Protein AF-A0A7V8VP61-F1 (afdb_monomer_lite)

Foldseek 3Di:
DWDKDKDFDDDAFDADDVRQKTWGQPDPPFQFKIKIWGACVVPVVAWFAWKWWAFDPPGTDIDGADPVPRGTDIDMDGGPCNPPPNHGHHTRMMITTD

pLDDT: mean 78.07, std 11.55, range [49.34, 91.5]

Sequence (98 aa):
MIDALRVNGQAGGTTFDNGVVQVVFNNTAGGQTATISYDLTGSPSITGVAIFVFGGNLGGNLYTVTADQMVIGFGTVNAPLAGNSGSFADISHIDFFV

Secondary structure (DSSP, 8-state):
---EEEEESSSTTEEETTTTEEEEEE-TTT--EEEEEEE-TT-TT----EEEEEETTS-EEEEEPPGGGTTEEEEEEEPPB-GGGSSBPPEEEEEEE-

Radius of gyration: 13.16 Å; chains: 1; bounding box: 36×22×32 Å

Structure (mmCIF, N/CA/C/O backbone):
data_AF-A0A7V8VP61-F1
#
_entry.id   AF-A0A7V8VP61-F1
#
loop_
_atom_site.group_PDB
_atom_site.id
_atom_site.type_symbol
_atom_site.label_atom_id
_atom_site.label_alt_id
_atom_site.label_comp_id
_atom_site.label_asym_id
_atom_site.label_entity_id
_atom_site.lab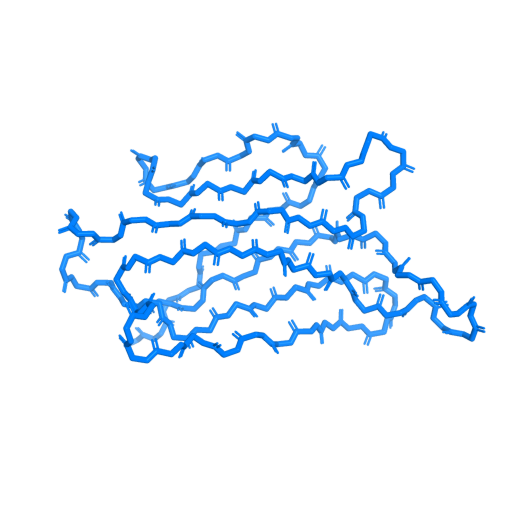el_seq_id
_atom_site.pdbx_PDB_ins_code
_atom_site.Cartn_x
_atom_site.Cartn_y
_atom_site.Cartn_z
_atom_site.occupancy
_atom_site.B_iso_or_equiv
_atom_site.auth_seq_id
_atom_site.auth_comp_id
_atom_site.auth_asym_id
_atom_site.auth_atom_id
_atom_site.pdbx_PDB_model_num
ATOM 1 N N . MET A 1 1 ? -21.112 -6.372 0.304 1.00 49.34 1 MET A N 1
ATOM 2 C CA . MET A 1 1 ? -20.590 -5.840 -0.970 1.00 49.34 1 MET A CA 1
ATOM 3 C C . MET A 1 1 ? -19.209 -5.331 -0.620 1.00 49.34 1 MET A C 1
ATOM 5 O O . MET A 1 1 ? -19.144 -4.561 0.322 1.00 49.34 1 MET A O 1
ATOM 9 N N . ILE A 1 2 ? -18.145 -5.869 -1.219 1.00 53.22 2 ILE A N 1
ATOM 10 C CA . ILE A 1 2 ? -16.800 -5.307 -1.025 1.00 53.22 2 ILE A CA 1
ATOM 11 C C . ILE A 1 2 ? -16.761 -4.079 -1.924 1.00 53.22 2 ILE A C 1
ATOM 13 O O . ILE A 1 2 ? -16.962 -4.227 -3.132 1.00 53.22 2 ILE A O 1
ATOM 17 N N . ASP A 1 3 ? -16.611 -2.902 -1.330 1.00 69.50 3 ASP A N 1
ATOM 18 C CA . ASP A 1 3 ? -16.406 -1.669 -2.082 1.00 69.50 3 ASP A CA 1
ATOM 19 C C . ASP A 1 3 ? -14.895 -1.422 -2.200 1.00 69.50 3 ASP A C 1
ATOM 21 O O . ASP A 1 3 ? -14.107 -1.878 -1.366 1.00 69.50 3 ASP A O 1
ATOM 25 N N . ALA A 1 4 ? -14.471 -0.768 -3.275 1.00 72.88 4 ALA A N 1
ATOM 26 C CA . ALA A 1 4 ? -13.065 -0.469 -3.510 1.00 72.88 4 ALA A CA 1
ATOM 27 C C . ALA A 1 4 ? -12.881 1.040 -3.655 1.00 72.88 4 ALA A C 1
ATOM 29 O O . ALA A 1 4 ? -13.382 1.658 -4.596 1.00 72.88 4 ALA A O 1
ATOM 30 N N . LEU A 1 5 ? -12.118 1.630 -2.738 1.00 79.56 5 LEU A N 1
ATOM 31 C CA . LEU A 1 5 ? -11.737 3.035 -2.799 1.00 79.56 5 LEU A CA 1
ATOM 32 C C . LEU A 1 5 ? -10.455 3.166 -3.621 1.00 79.56 5 LEU A C 1
ATOM 34 O O . LEU A 1 5 ? -9.394 2.693 -3.215 1.00 79.56 5 LEU A O 1
ATOM 38 N N . ARG A 1 6 ? -10.545 3.820 -4.781 1.00 82.88 6 ARG A N 1
ATOM 39 C CA . ARG A 1 6 ? -9.410 4.015 -5.690 1.00 82.88 6 ARG A CA 1
ATOM 40 C C . ARG A 1 6 ? -8.733 5.365 -5.493 1.00 82.88 6 ARG A C 1
ATOM 42 O O . ARG A 1 6 ? -9.374 6.410 -5.556 1.00 82.88 6 ARG A O 1
ATOM 49 N N . VAL A 1 7 ? -7.409 5.335 -5.410 1.00 78.00 7 VAL A N 1
ATOM 50 C CA . VAL A 1 7 ? -6.517 6.494 -5.463 1.00 78.00 7 VAL A CA 1
ATOM 51 C C . VAL A 1 7 ? -5.710 6.444 -6.753 1.00 78.00 7 VAL A C 1
ATOM 53 O O . VAL A 1 7 ? -4.823 5.607 -6.904 1.00 78.00 7 VAL A O 1
ATOM 56 N N . ASN A 1 8 ? -6.002 7.339 -7.695 1.00 76.81 8 ASN A N 1
ATOM 57 C CA . ASN A 1 8 ? -5.232 7.435 -8.936 1.00 76.81 8 ASN A CA 1
ATOM 58 C C . ASN A 1 8 ? -3.843 8.039 -8.676 1.00 76.81 8 ASN A C 1
ATOM 60 O O . ASN A 1 8 ? -3.688 8.947 -7.860 1.00 76.81 8 ASN A O 1
ATOM 64 N N . GLY A 1 9 ? -2.835 7.526 -9.376 1.00 64.94 9 GLY A N 1
ATOM 65 C CA . GLY A 1 9 ? -1.453 7.977 -9.275 1.00 64.94 9 GLY A CA 1
ATOM 66 C C . GLY A 1 9 ? -1.216 9.389 -9.824 1.00 64.94 9 GLY A C 1
ATOM 67 O O . GLY A 1 9 ? -1.960 9.890 -10.665 1.00 64.94 9 GLY A O 1
ATOM 68 N N . GLN A 1 10 ? -0.109 9.981 -9.364 1.00 57.22 10 GLN A N 1
ATOM 69 C CA . GLN A 1 10 ? 0.535 11.222 -9.833 1.00 57.22 10 GLN A CA 1
ATOM 70 C C . GLN A 1 10 ? -0.034 12.594 -9.409 1.00 57.22 10 GLN A C 1
ATOM 72 O O . GLN A 1 10 ? 0.327 13.610 -9.999 1.00 57.22 10 GLN A O 1
ATOM 77 N N . ALA A 1 11 ? -0.782 12.690 -8.308 1.00 53.22 11 ALA A N 1
ATOM 78 C CA . ALA A 1 11 ? -0.872 13.949 -7.557 1.00 53.22 11 ALA A CA 1
ATOM 79 C C . ALA A 1 11 ? -0.561 13.684 -6.079 1.00 53.22 11 ALA A C 1
ATOM 81 O O . ALA A 1 11 ? -1.319 13.008 -5.388 1.00 53.22 11 ALA A O 1
ATOM 82 N N . GLY A 1 12 ? 0.589 14.165 -5.598 1.00 50.44 12 GLY A N 1
ATOM 83 C CA . GLY A 1 12 ? 0.988 13.991 -4.200 1.00 50.44 12 GLY A CA 1
ATOM 84 C C . GLY A 1 12 ? -0.062 14.552 -3.235 1.00 50.44 12 GLY A C 1
ATOM 85 O O . GLY A 1 12 ? -0.586 15.640 -3.461 1.00 50.44 12 GLY A O 1
ATOM 86 N N . GLY A 1 13 ? -0.354 13.814 -2.159 1.00 53.16 13 GLY A N 1
ATOM 87 C CA . G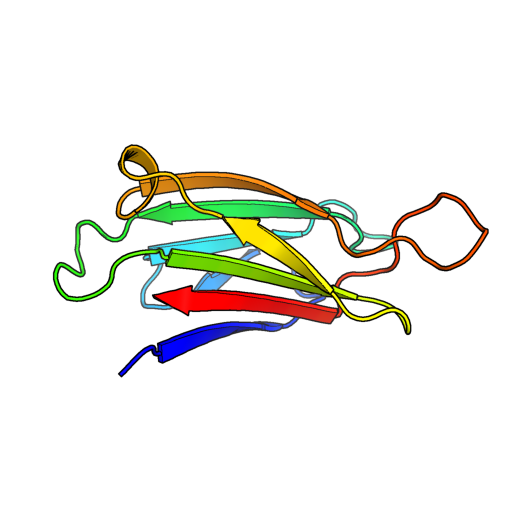LY A 1 13 ? -1.245 14.267 -1.088 1.00 53.16 13 GLY A CA 1
ATOM 88 C C . GLY A 1 13 ? -2.734 14.070 -1.363 1.00 53.16 13 GLY A C 1
ATOM 89 O O . GLY A 1 13 ? -3.540 14.873 -0.898 1.00 53.16 13 GLY A O 1
ATOM 90 N N . THR A 1 14 ? -3.122 13.033 -2.110 1.00 60.06 14 THR A N 1
ATOM 91 C CA . THR A 1 14 ? -4.544 12.762 -2.326 1.00 60.06 14 THR A CA 1
ATOM 92 C C . THR A 1 14 ? -5.177 12.198 -1.053 1.00 60.06 14 THR A C 1
ATOM 94 O O . THR A 1 14 ? -4.757 11.158 -0.539 1.00 60.06 14 THR A O 1
ATOM 97 N N . THR A 1 15 ? -6.179 12.906 -0.540 1.00 57.03 15 THR A N 1
ATOM 98 C CA . THR A 1 15 ? -7.047 12.464 0.552 1.00 57.03 15 THR A CA 1
ATOM 99 C C . THR A 1 15 ? -8.420 12.126 -0.015 1.00 57.03 15 THR A C 1
ATOM 101 O O . THR A 1 15 ? -8.958 12.864 -0.841 1.00 57.03 15 THR A O 1
ATOM 104 N N . PHE A 1 16 ? -8.991 11.002 0.411 1.00 61.34 16 PHE A N 1
ATOM 105 C CA . PHE A 1 16 ? -10.332 10.581 0.003 1.00 61.34 16 PHE A CA 1
ATOM 106 C C . PHE A 1 16 ? -11.181 10.225 1.218 1.00 61.34 16 PHE A C 1
ATOM 108 O O . PHE A 1 16 ? -10.659 10.020 2.314 1.00 61.34 16 PHE A O 1
ATOM 115 N N . ASP A 1 17 ? -12.496 10.214 0.998 1.00 58.66 17 ASP A N 1
ATOM 116 C CA . ASP A 1 17 ? -13.514 9.951 2.017 1.00 58.66 17 ASP A CA 1
ATOM 117 C C . ASP A 1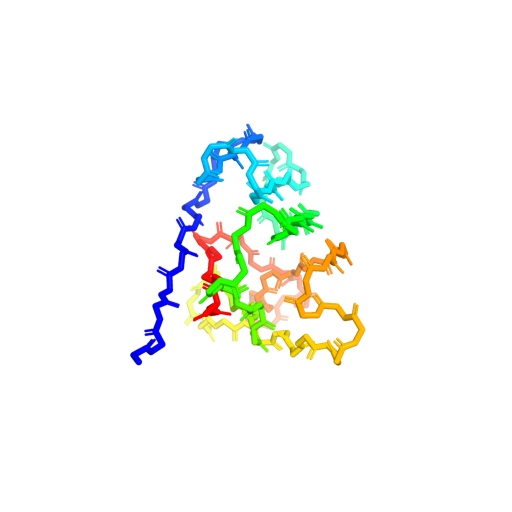 17 ? -13.411 10.903 3.224 1.00 58.66 17 ASP A C 1
ATOM 119 O O . ASP A 1 17 ? -13.122 10.513 4.347 1.00 58.66 17 ASP A O 1
ATOM 123 N N . ASN A 1 18 ? -13.555 12.211 2.976 1.00 58.41 18 ASN A N 1
ATOM 124 C CA . ASN A 1 18 ? -13.519 13.250 4.018 1.00 58.41 18 ASN A CA 1
ATOM 125 C C . ASN A 1 18 ? -12.222 13.289 4.870 1.00 58.41 18 ASN A C 1
ATOM 127 O O . ASN A 1 18 ? -12.224 13.804 5.985 1.00 58.41 18 ASN A O 1
ATOM 131 N N . GLY A 1 19 ? -11.106 12.768 4.342 1.00 60.38 19 GLY A N 1
ATOM 132 C CA . GLY A 1 19 ? -9.802 12.754 5.020 1.00 60.38 19 GLY A CA 1
ATOM 133 C C . GLY A 1 19 ? -9.471 11.456 5.763 1.00 60.38 19 GLY A C 1
ATOM 134 O O . GLY A 1 19 ? -8.446 11.403 6.435 1.00 60.38 19 GLY A O 1
ATOM 135 N N . VAL A 1 20 ? -10.303 10.422 5.623 1.00 71.88 20 VAL A N 1
ATOM 136 C CA . VAL A 1 20 ? -10.155 9.111 6.275 1.00 71.88 20 VAL A CA 1
ATOM 137 C C . VAL A 1 20 ? -8.978 8.307 5.717 1.00 71.88 20 VAL A C 1
ATOM 139 O O . VAL A 1 20 ? -8.261 7.656 6.476 1.00 71.88 20 VAL A O 1
ATOM 142 N N . VAL A 1 21 ? -8.740 8.368 4.403 1.00 73.81 21 VAL A N 1
ATOM 143 C CA . VAL A 1 21 ? -7.587 7.727 3.752 1.00 73.81 21 VAL A CA 1
ATOM 144 C C . VAL A 1 21 ? -6.670 8.795 3.175 1.00 73.81 21 VAL A C 1
ATOM 146 O O . VAL A 1 21 ? -7.101 9.667 2.416 1.00 73.81 21 VAL A O 1
ATOM 149 N N . GLN A 1 22 ? -5.385 8.691 3.496 1.00 77.50 22 GLN A N 1
ATOM 150 C CA . GLN A 1 22 ? -4.328 9.546 2.982 1.00 77.50 22 GLN A CA 1
ATOM 151 C C . GLN A 1 22 ? -3.279 8.710 2.248 1.00 77.50 22 GLN A C 1
ATOM 153 O O . GLN A 1 22 ? -2.744 7.731 2.773 1.00 77.50 22 GLN A O 1
ATOM 158 N N . VAL A 1 23 ? -2.944 9.142 1.032 1.00 72.75 23 VAL A N 1
ATOM 159 C CA . VAL A 1 23 ? -1.859 8.560 0.241 1.00 72.75 23 VAL A CA 1
ATOM 160 C C . VAL A 1 23 ? -0.854 9.641 -0.126 1.00 72.75 23 VAL A C 1
ATOM 162 O O . VAL A 1 23 ? -1.178 10.666 -0.730 1.00 72.75 23 VAL A O 1
ATOM 165 N N . VAL A 1 24 ? 0.404 9.390 0.220 1.00 78.38 24 VAL A N 1
ATOM 166 C CA . VAL A 1 24 ? 1.541 10.236 -0.125 1.00 78.38 24 VAL A CA 1
ATOM 167 C C . VAL A 1 24 ? 2.459 9.447 -1.044 1.00 78.38 24 VAL A C 1
ATOM 169 O O . VAL A 1 24 ? 3.180 8.552 -0.613 1.00 78.38 24 VAL A O 1
ATOM 172 N N . PHE A 1 25 ? 2.437 9.776 -2.332 1.00 73.38 25 PHE A N 1
ATOM 173 C CA . PHE A 1 25 ? 3.377 9.206 -3.291 1.00 73.38 25 PHE A CA 1
ATOM 174 C C . PHE A 1 25 ? 4.790 9.702 -2.983 1.00 73.38 25 PHE A C 1
ATOM 176 O O . PHE A 1 25 ? 5.056 10.906 -2.983 1.00 73.38 25 PHE A O 1
ATOM 183 N N . ASN A 1 26 ? 5.697 8.766 -2.716 1.00 71.75 26 ASN A N 1
ATOM 184 C CA . ASN A 1 26 ? 7.082 9.072 -2.413 1.00 71.75 26 ASN A CA 1
ATOM 185 C C . ASN A 1 26 ? 7.854 9.105 -3.738 1.00 71.75 26 ASN A C 1
ATOM 187 O O . ASN A 1 26 ? 7.973 8.075 -4.403 1.00 71.75 26 ASN A O 1
ATOM 191 N N . ASN A 1 27 ? 8.400 10.283 -4.068 1.00 61.44 27 ASN A N 1
ATOM 192 C CA . ASN A 1 27 ? 9.277 10.619 -5.204 1.00 61.44 27 ASN A CA 1
ATOM 193 C C . ASN A 1 27 ? 8.607 11.395 -6.362 1.00 61.44 27 ASN A C 1
ATOM 195 O O . ASN A 1 27 ? 7.725 10.900 -7.063 1.00 61.44 27 ASN A O 1
ATOM 199 N N . THR A 1 28 ? 9.114 12.612 -6.590 1.00 53.47 28 THR A N 1
ATOM 200 C CA . THR A 1 28 ? 8.721 13.583 -7.625 1.00 53.47 28 THR A CA 1
ATOM 201 C C . THR A 1 28 ? 9.140 13.197 -9.046 1.00 53.47 28 THR A C 1
ATOM 203 O O . THR A 1 28 ? 8.692 13.845 -9.987 1.00 53.47 28 THR A O 1
ATOM 206 N N . ALA A 1 29 ?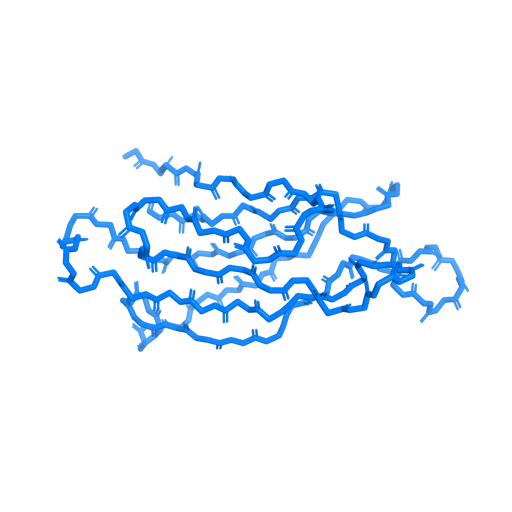 9.968 12.159 -9.223 1.00 54.53 29 ALA A N 1
ATOM 207 C CA . ALA A 1 29 ? 10.479 11.746 -10.535 1.00 54.53 29 ALA A CA 1
ATOM 208 C C . ALA A 1 29 ? 10.043 10.342 -10.996 1.00 54.53 29 ALA A C 1
ATOM 210 O O . ALA A 1 29 ? 10.445 9.929 -12.080 1.00 54.53 29 ALA A O 1
ATOM 211 N N . GLY A 1 30 ? 9.239 9.600 -10.221 1.00 58.31 30 GLY A N 1
ATOM 212 C CA . GLY A 1 30 ? 8.838 8.261 -10.670 1.00 58.31 30 GLY A CA 1
ATOM 213 C C . GLY A 1 30 ? 7.848 7.466 -9.826 1.00 58.31 30 GLY A C 1
ATOM 214 O O . GLY A 1 30 ? 7.774 6.272 -10.027 1.00 58.31 30 GLY A O 1
ATOM 215 N N . GLY A 1 31 ? 7.111 8.043 -8.867 1.00 70.31 31 GLY A N 1
ATOM 216 C CA . GLY A 1 31 ? 5.885 7.435 -8.305 1.00 70.31 31 GLY A CA 1
ATOM 217 C C . GLY A 1 31 ? 5.912 5.947 -7.900 1.00 70.31 31 GLY A C 1
ATOM 218 O O . GLY A 1 31 ? 4.859 5.326 -7.871 1.00 70.31 31 GLY A O 1
ATOM 219 N N . GLN A 1 32 ? 7.076 5.355 -7.628 1.00 85.88 32 GLN A N 1
ATOM 220 C CA . GLN A 1 32 ? 7.269 3.901 -7.510 1.00 85.88 32 GLN A CA 1
ATOM 221 C C . GLN A 1 32 ? 6.797 3.338 -6.175 1.00 85.88 32 GLN A C 1
ATOM 223 O O . GLN A 1 32 ? 6.482 2.154 -6.051 1.00 85.88 32 GLN A O 1
ATOM 228 N N . THR A 1 33 ? 6.795 4.191 -5.156 1.00 86.94 33 THR A N 1
ATOM 229 C CA . THR A 1 33 ? 6.366 3.848 -3.806 1.00 86.94 33 THR A CA 1
ATOM 230 C C . THR A 1 33 ? 5.414 4.910 -3.285 1.00 86.94 33 THR A C 1
ATOM 232 O O . THR A 1 33 ? 5.442 6.065 -3.717 1.00 86.94 33 THR A O 1
ATOM 235 N N . ALA A 1 34 ? 4.565 4.523 -2.345 1.00 86.69 34 ALA A N 1
ATOM 236 C CA . ALA A 1 34 ? 3.668 5.430 -1.654 1.00 86.69 34 ALA A CA 1
ATOM 237 C C . ALA A 1 34 ? 3.641 5.089 -0.168 1.00 86.69 34 ALA A C 1
ATOM 239 O O . ALA A 1 34 ? 3.643 3.918 0.209 1.00 86.69 34 ALA A O 1
ATOM 240 N N . THR A 1 35 ? 3.605 6.117 0.668 1.00 88.50 35 THR A N 1
ATOM 241 C CA . THR A 1 35 ? 3.210 5.983 2.064 1.00 88.50 35 THR A CA 1
ATOM 242 C C . THR A 1 35 ? 1.698 6.091 2.122 1.00 88.50 35 THR A C 1
ATOM 244 O O . THR A 1 35 ? 1.108 7.037 1.600 1.00 88.50 35 THR A O 1
ATOM 247 N N . ILE A 1 36 ? 1.077 5.113 2.756 1.00 87.25 36 ILE A N 1
ATOM 248 C CA . ILE A 1 36 ? -0.357 5.058 2.990 1.00 87.25 36 ILE A CA 1
ATOM 249 C C . ILE A 1 36 ? -0.617 5.220 4.483 1.00 87.25 36 ILE A C 1
ATOM 251 O O . ILE A 1 36 ? 0.135 4.707 5.316 1.00 87.25 36 ILE A O 1
ATOM 255 N N . SER A 1 37 ? -1.694 5.910 4.820 1.00 86.69 37 SER A N 1
ATOM 256 C CA . SER A 1 37 ? -2.248 5.930 6.168 1.00 86.69 37 SER A CA 1
ATOM 257 C C . SER A 1 37 ? -3.758 6.073 6.099 1.00 86.69 37 SER A C 1
ATOM 259 O O . SER A 1 37 ? -4.271 6.800 5.251 1.00 86.69 37 SER A O 1
ATOM 261 N N . TYR A 1 38 ? -4.470 5.391 6.983 1.00 83.75 38 TYR A N 1
ATOM 262 C CA . TYR A 1 38 ? -5.920 5.484 7.070 1.00 83.75 38 TYR A CA 1
ATOM 263 C C . TYR A 1 38 ? -6.398 5.345 8.511 1.00 83.75 38 TYR A C 1
ATOM 265 O O . TYR A 1 38 ? -5.793 4.626 9.308 1.00 83.75 38 TYR A O 1
ATOM 273 N N . ASP A 1 39 ? -7.494 6.034 8.814 1.00 86.12 39 ASP A N 1
ATOM 274 C CA . ASP A 1 39 ? -8.198 5.982 10.092 1.00 86.12 39 ASP A CA 1
ATOM 275 C C . ASP A 1 39 ? -9.706 5.892 9.837 1.00 86.12 39 ASP A C 1
ATOM 277 O O . ASP A 1 39 ? -10.386 6.893 9.613 1.00 86.12 39 ASP A O 1
ATOM 281 N N . LEU A 1 40 ? -10.224 4.665 9.870 1.00 79.69 40 LEU A N 1
ATOM 282 C CA . LEU A 1 40 ? -11.625 4.340 9.616 1.00 79.69 40 LEU A CA 1
ATOM 283 C C . LEU A 1 40 ? -12.490 4.420 10.885 1.00 79.69 40 LEU A C 1
ATOM 285 O O . LEU A 1 40 ? -13.642 3.992 10.861 1.00 79.69 40 LEU A O 1
ATOM 289 N N . THR A 1 41 ? -11.983 4.940 12.011 1.00 83.31 41 THR A N 1
ATOM 290 C CA . THR A 1 41 ? -12.741 4.959 13.281 1.00 83.31 41 THR A CA 1
ATOM 291 C C . THR A 1 41 ? -14.051 5.748 13.192 1.00 83.31 41 THR A C 1
ATOM 293 O O . THR A 1 41 ? -15.019 5.414 13.876 1.00 83.31 41 THR A O 1
ATOM 296 N N . GLY A 1 42 ? -14.108 6.759 12.318 1.00 75.19 42 GLY A N 1
ATOM 297 C CA . GLY A 1 42 ? -15.319 7.528 12.013 1.00 75.19 42 GLY A CA 1
ATOM 298 C C . GLY A 1 42 ? -16.324 6.818 11.096 1.00 75.19 42 GLY A C 1
ATOM 299 O O . GLY A 1 42 ? -17.443 7.306 10.939 1.00 75.19 42 GLY A O 1
ATOM 300 N N . SER A 1 43 ? -15.953 5.665 10.530 1.00 75.06 43 SER A N 1
ATOM 301 C CA . SER A 1 43 ? -16.704 4.929 9.507 1.00 75.06 43 SER A CA 1
ATOM 302 C C . SER A 1 43 ? -16.876 3.450 9.902 1.00 75.06 43 SER A C 1
ATOM 304 O O . SER A 1 43 ? -16.320 2.566 9.257 1.00 75.06 43 SER A O 1
ATOM 306 N N . PRO A 1 44 ? -17.678 3.124 10.938 1.00 69.88 44 PRO A N 1
ATOM 307 C CA . PRO A 1 44 ? -17.749 1.778 11.530 1.00 69.88 44 PRO A CA 1
ATOM 308 C C . PRO A 1 44 ? -18.310 0.681 10.606 1.00 69.88 44 PRO A C 1
ATOM 310 O O . PRO A 1 44 ? -18.283 -0.494 10.963 1.00 69.88 44 PRO A O 1
ATOM 313 N N . SER A 1 45 ? -18.849 1.045 9.439 1.00 69.94 45 SER A N 1
ATOM 314 C CA . SER A 1 45 ? -19.310 0.112 8.403 1.00 69.94 45 SER A CA 1
ATOM 315 C C . SER A 1 45 ? -18.240 -0.240 7.363 1.00 69.94 45 SER A C 1
ATOM 317 O O . SER A 1 45 ? -18.544 -0.986 6.437 1.00 69.94 45 SER A O 1
ATOM 319 N N . ILE A 1 46 ? -17.039 0.330 7.480 1.00 72.00 46 ILE A N 1
ATOM 320 C CA . ILE A 1 46 ? -15.931 0.228 6.527 1.00 72.00 46 ILE A CA 1
ATOM 321 C C . ILE A 1 46 ? -14.756 -0.425 7.264 1.00 72.00 46 ILE A C 1
ATOM 323 O O . ILE A 1 46 ? -14.356 0.054 8.324 1.00 72.00 46 ILE A O 1
ATOM 327 N N . THR A 1 47 ? -14.196 -1.512 6.730 1.00 75.25 47 THR A N 1
ATOM 328 C CA . THR A 1 47 ? -13.032 -2.173 7.345 1.00 75.25 47 THR A CA 1
ATOM 329 C C . THR A 1 47 ? -11.999 -2.517 6.291 1.00 75.25 47 THR A C 1
ATOM 331 O O . THR A 1 47 ? -12.290 -3.292 5.391 1.00 75.25 47 THR A O 1
ATOM 334 N N . GLY A 1 48 ? -10.775 -2.012 6.423 1.00 78.06 48 GLY A N 1
ATOM 335 C CA . GLY A 1 48 ? -9.690 -2.317 5.495 1.00 78.06 48 GLY A CA 1
ATOM 336 C C . GLY A 1 48 ? -9.392 -3.815 5.452 1.00 78.06 48 GLY A C 1
ATOM 337 O O . GLY A 1 48 ? -8.982 -4.404 6.448 1.00 78.06 48 GLY A O 1
ATOM 338 N N . VAL A 1 49 ? -9.580 -4.431 4.287 1.00 81.88 49 VAL A N 1
ATOM 339 C CA . VAL A 1 49 ? -9.323 -5.859 4.045 1.00 81.88 49 VAL A CA 1
ATOM 340 C C . VAL A 1 49 ? -7.992 -6.049 3.322 1.00 81.88 49 VAL A C 1
ATOM 342 O O . VAL A 1 49 ? -7.211 -6.953 3.627 1.00 81.88 49 VAL A O 1
ATOM 345 N N . ALA A 1 50 ? -7.728 -5.198 2.334 1.00 86.44 50 ALA A N 1
ATOM 346 C CA . ALA A 1 50 ? -6.585 -5.334 1.451 1.00 86.44 50 ALA A CA 1
ATOM 347 C C . ALA A 1 50 ? -6.265 -4.025 0.736 1.00 86.44 50 ALA A C 1
ATOM 349 O O . ALA A 1 50 ? -7.124 -3.165 0.554 1.00 86.44 50 ALA A O 1
ATOM 350 N N . ILE A 1 51 ? -5.023 -3.912 0.278 1.00 89.50 51 ILE A N 1
ATOM 351 C CA . ILE A 1 51 ? -4.543 -2.776 -0.502 1.00 89.50 51 ILE A CA 1
ATOM 352 C C . ILE A 1 51 ? -3.852 -3.325 -1.736 1.00 89.50 51 ILE A C 1
ATOM 354 O O . ILE A 1 51 ? -2.934 -4.136 -1.626 1.00 89.50 51 ILE A O 1
ATOM 358 N N . PHE A 1 52 ? -4.288 -2.903 -2.914 1.00 91.25 52 PHE A N 1
ATOM 359 C CA . PHE A 1 52 ? -3.739 -3.375 -4.175 1.00 91.25 52 PHE A CA 1
ATOM 360 C C . PHE A 1 52 ? -3.121 -2.218 -4.947 1.00 91.25 52 PHE A C 1
ATOM 362 O O . PHE A 1 52 ? -3.786 -1.232 -5.254 1.00 91.25 52 PHE A O 1
ATOM 369 N N . VAL A 1 53 ? -1.832 -2.330 -5.252 1.00 91.19 53 VAL A N 1
ATOM 370 C CA . VAL A 1 53 ? -1.051 -1.286 -5.918 1.00 91.19 53 VAL A CA 1
ATOM 371 C C . VAL A 1 53 ? -0.792 -1.689 -7.354 1.00 91.19 53 VAL A C 1
ATOM 373 O O . VAL A 1 53 ? -0.064 -2.646 -7.604 1.00 91.19 53 VAL A O 1
ATOM 376 N N . PHE A 1 54 ? -1.338 -0.934 -8.298 1.00 89.50 54 PHE A N 1
ATOM 377 C CA . PHE A 1 54 ? -1.174 -1.179 -9.725 1.00 89.50 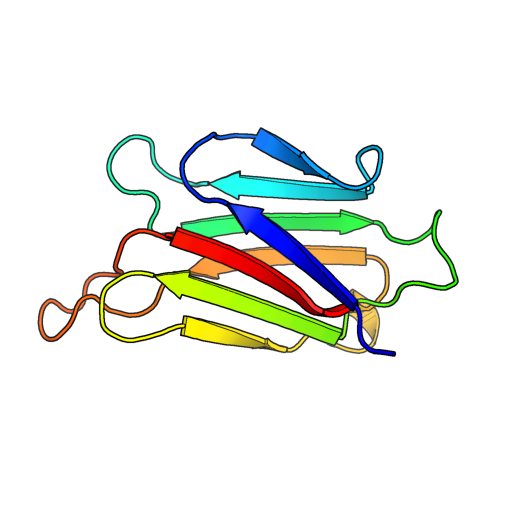54 PHE A CA 1
ATOM 378 C C . PHE A 1 54 ? -0.059 -0.318 -10.304 1.00 89.50 54 PHE A C 1
ATOM 380 O O . PHE A 1 54 ? -0.026 0.893 -10.081 1.00 89.50 54 PHE A O 1
ATOM 387 N N . GLY A 1 55 ? 0.799 -0.898 -11.138 1.00 87.06 55 GLY A N 1
ATOM 388 C CA . GLY A 1 55 ? 1.871 -0.158 -11.800 1.00 87.06 55 GLY A CA 1
ATOM 389 C C . GLY A 1 55 ? 2.535 -0.937 -12.930 1.00 87.06 55 GLY A C 1
ATOM 390 O O . GLY A 1 55 ? 2.598 -2.167 -12.908 1.00 87.06 55 GLY A O 1
ATOM 391 N N . GLY A 1 56 ? 3.047 -0.205 -13.922 1.00 77.00 56 GLY A N 1
ATOM 392 C CA . GLY A 1 56 ? 3.688 -0.778 -15.110 1.00 77.00 56 GLY A CA 1
ATOM 393 C C . GLY A 1 56 ? 2.807 -1.755 -15.907 1.00 77.00 56 GLY A C 1
ATOM 394 O O . GLY A 1 56 ? 1.590 -1.803 -15.755 1.00 77.00 56 GLY A O 1
ATOM 395 N N . ASN A 1 57 ? 3.441 -2.563 -16.763 1.00 73.69 57 ASN A N 1
ATOM 396 C CA . ASN A 1 57 ? 2.757 -3.562 -17.603 1.00 73.69 57 ASN A CA 1
ATOM 397 C C . ASN A 1 57 ? 2.579 -4.933 -16.919 1.00 73.69 57 ASN A C 1
ATOM 399 O O . ASN A 1 57 ? 2.052 -5.853 -17.539 1.00 73.69 57 ASN A O 1
ATOM 403 N N . LEU A 1 58 ? 3.055 -5.100 -15.678 1.00 68.06 58 LEU A N 1
ATOM 404 C CA . LEU A 1 58 ? 3.098 -6.395 -14.980 1.00 68.06 58 LEU A CA 1
ATOM 405 C C . LEU A 1 58 ? 1.997 -6.587 -13.925 1.00 68.06 58 LEU A C 1
ATOM 407 O O . LEU A 1 58 ? 1.990 -7.603 -13.235 1.00 68.06 58 LEU A O 1
ATOM 411 N N . GLY A 1 59 ? 1.037 -5.665 -13.828 1.00 81.69 59 GLY A N 1
ATOM 412 C CA . GLY A 1 59 ? -0.146 -5.826 -12.979 1.00 81.69 59 GLY A CA 1
ATOM 413 C C . GLY A 1 59 ? -0.048 -5.056 -11.665 1.00 81.69 59 GLY A C 1
ATOM 414 O O . GLY A 1 59 ? 0.097 -3.833 -11.681 1.00 81.69 59 GLY A O 1
ATOM 415 N N . GLY A 1 60 ? -0.179 -5.748 -10.528 1.00 88.25 60 GLY A N 1
ATOM 416 C CA . GLY A 1 60 ? -0.164 -5.100 -9.218 1.00 88.25 60 GLY A CA 1
ATOM 417 C C . GLY A 1 60 ? 0.253 -5.994 -8.053 1.00 88.25 60 GLY A C 1
ATOM 418 O O . GLY A 1 60 ? 0.248 -7.220 -8.155 1.00 88.25 60 GLY A O 1
ATOM 419 N N . ASN A 1 61 ? 0.635 -5.347 -6.955 1.00 90.81 61 ASN A N 1
ATOM 420 C CA . ASN A 1 61 ? 1.010 -5.983 -5.696 1.00 90.81 61 ASN A CA 1
ATOM 421 C C . ASN A 1 61 ? -0.157 -5.916 -4.710 1.00 90.81 61 ASN A C 1
ATOM 423 O O . ASN A 1 61 ? -0.730 -4.845 -4.511 1.00 90.81 61 ASN A O 1
ATOM 427 N N . LEU A 1 62 ? -0.462 -7.038 -4.057 1.00 91.50 62 LEU A N 1
ATOM 428 C CA . LEU A 1 62 ? -1.464 -7.124 -2.996 1.00 91.50 62 LEU A CA 1
ATOM 429 C C . LEU A 1 62 ? -0.789 -7.081 -1.620 1.00 91.50 62 LEU A C 1
ATOM 431 O O . LEU A 1 62 ? 0.067 -7.910 -1.317 1.00 91.50 62 LEU A O 1
ATOM 435 N N . TYR A 1 63 ? -1.238 -6.160 -0.777 1.00 91.25 63 TYR A N 1
ATOM 436 C CA . TYR A 1 63 ? -0.871 -6.040 0.628 1.00 91.25 63 TYR A CA 1
ATOM 437 C C . TYR A 1 63 ? -2.083 -6.409 1.476 1.00 91.25 63 TYR A C 1
ATOM 439 O O . TYR A 1 63 ? -3.127 -5.757 1.418 1.00 91.25 63 TYR A O 1
ATOM 447 N N . THR A 1 64 ? -1.957 -7.480 2.254 1.00 88.06 64 THR A N 1
ATOM 448 C CA . THR A 1 64 ? -2.993 -7.897 3.201 1.00 88.06 64 THR A CA 1
ATOM 449 C C . THR A 1 64 ? -2.921 -7.048 4.459 1.00 88.06 64 THR A C 1
ATOM 451 O O . THR A 1 64 ? -1.833 -6.831 4.994 1.00 88.06 64 THR A O 1
ATOM 454 N N . VAL A 1 65 ? -4.078 -6.619 4.949 1.00 87.19 65 VAL A N 1
ATOM 455 C CA . VAL A 1 65 ? -4.202 -5.875 6.203 1.00 87.19 65 VAL A CA 1
ATOM 456 C C . VAL A 1 65 ? -4.348 -6.878 7.352 1.00 87.19 65 VAL A C 1
ATOM 458 O O . VAL A 1 65 ? -5.093 -7.852 7.235 1.00 87.19 65 VAL A O 1
ATOM 461 N N . THR A 1 66 ? -3.604 -6.701 8.446 1.00 87.94 66 THR A N 1
ATOM 462 C CA . THR A 1 66 ? -3.772 -7.553 9.638 1.00 87.94 66 THR A CA 1
ATOM 463 C C . THR A 1 66 ? -5.033 -7.164 10.409 1.00 87.94 66 THR A C 1
ATOM 465 O O . THR A 1 66 ? -5.547 -6.063 10.239 1.00 87.94 66 THR A O 1
ATOM 468 N N . ALA A 1 67 ? -5.514 -8.035 11.305 1.00 83.81 67 ALA A N 1
ATOM 469 C CA . ALA A 1 67 ? -6.687 -7.741 12.136 1.00 83.81 67 ALA A CA 1
ATOM 470 C C . ALA A 1 67 ? -6.559 -6.401 12.892 1.00 83.81 67 ALA A C 1
ATOM 472 O O . ALA A 1 67 ? -7.504 -5.617 12.922 1.00 83.81 67 ALA A O 1
ATOM 473 N N . ASP A 1 68 ? -5.367 -6.103 13.418 1.00 84.50 68 ASP A N 1
ATOM 474 C CA . ASP A 1 68 ? -5.083 -4.859 14.149 1.00 84.50 68 ASP A CA 1
ATOM 475 C C . ASP A 1 68 ? -5.062 -3.621 13.244 1.00 84.50 68 ASP A C 1
ATOM 477 O O . ASP A 1 68 ? -5.235 -2.499 13.714 1.00 84.50 68 ASP A O 1
ATOM 481 N N . GLN A 1 69 ? -4.855 -3.819 11.942 1.00 83.88 69 GLN A N 1
ATOM 482 C CA . GLN A 1 69 ? -4.780 -2.752 10.955 1.00 83.88 69 GLN A CA 1
ATOM 483 C C . GLN A 1 69 ? -6.109 -2.520 10.228 1.00 83.88 69 GLN A C 1
ATOM 485 O O . GLN A 1 69 ? -6.206 -1.566 9.472 1.00 83.88 69 GLN A O 1
ATOM 490 N N . MET A 1 70 ? -7.155 -3.328 10.456 1.00 84.94 70 MET A N 1
ATOM 491 C CA . MET A 1 70 ? -8.425 -3.213 9.715 1.00 84.94 70 MET A CA 1
ATOM 492 C C . MET A 1 70 ? -9.148 -1.874 9.918 1.00 84.94 70 MET A C 1
ATOM 494 O O . MET A 1 70 ? -9.990 -1.513 9.099 1.00 84.94 70 MET A O 1
ATOM 498 N N . VAL A 1 71 ? -8.847 -1.145 10.998 1.00 84.75 71 VAL A N 1
ATOM 499 C CA . VAL A 1 71 ? -9.479 0.147 11.323 1.00 84.75 71 VAL A CA 1
ATOM 500 C C . VAL A 1 71 ? -8.493 1.306 11.198 1.00 84.75 71 VAL A C 1
ATOM 502 O O . VAL A 1 71 ? -8.845 2.345 10.651 1.00 84.75 71 VAL A O 1
ATOM 505 N N . ILE A 1 72 ? -7.259 1.141 11.676 1.00 87.88 72 ILE A N 1
ATOM 506 C CA . ILE A 1 72 ? -6.206 2.156 11.579 1.00 87.88 72 ILE A CA 1
ATOM 507 C C . ILE A 1 72 ? -4.953 1.479 11.051 1.00 87.88 72 ILE A C 1
ATOM 509 O O . ILE A 1 72 ? -4.464 0.522 11.648 1.00 87.88 72 ILE A O 1
ATOM 513 N N . GLY A 1 73 ? -4.394 1.997 9.966 1.00 88.19 73 GLY A N 1
ATOM 514 C CA . GLY A 1 73 ? -3.205 1.413 9.368 1.00 88.19 73 GLY A CA 1
ATOM 515 C C . GLY A 1 73 ? -2.295 2.453 8.752 1.00 88.19 73 GLY A C 1
ATOM 516 O O . GLY A 1 73 ? -2.714 3.537 8.353 1.00 88.19 73 GLY A O 1
ATOM 517 N N . PHE A 1 74 ? -1.018 2.103 8.676 1.00 89.88 74 PHE A N 1
ATOM 518 C CA . PHE A 1 74 ? -0.012 2.874 7.969 1.00 89.88 74 PHE A CA 1
ATOM 519 C C . PHE A 1 74 ? 1.046 1.934 7.400 1.00 89.88 74 PHE A C 1
ATOM 521 O O . PHE A 1 74 ? 1.284 0.846 7.930 1.00 89.88 74 PHE A O 1
ATOM 528 N N . GLY A 1 75 ? 1.701 2.356 6.328 1.00 89.50 75 GLY A N 1
ATOM 529 C CA . GLY A 1 75 ? 2.788 1.584 5.749 1.00 89.50 75 GLY A CA 1
ATOM 530 C C . GLY A 1 75 ? 3.319 2.184 4.462 1.00 89.50 75 GLY A C 1
ATOM 531 O O . GLY A 1 75 ? 2.771 3.146 3.927 1.00 89.50 75 GLY A O 1
ATOM 532 N N . THR A 1 76 ? 4.389 1.581 3.960 1.00 90.56 76 THR A N 1
ATOM 533 C CA . THR A 1 76 ? 4.914 1.883 2.632 1.00 90.56 76 THR A CA 1
ATOM 534 C C . THR A 1 76 ? 4.545 0.749 1.700 1.00 90.56 76 THR A C 1
ATOM 536 O O . THR A 1 76 ? 4.791 -0.419 2.000 1.00 90.56 76 THR A O 1
ATOM 539 N N . VAL A 1 77 ? 3.986 1.107 0.555 1.00 90.56 77 VAL A N 1
ATOM 540 C CA . VAL A 1 77 ? 3.680 0.184 -0.528 1.00 90.56 77 VAL A CA 1
ATOM 541 C C . VAL A 1 77 ? 4.499 0.542 -1.760 1.00 90.56 77 VAL A C 1
ATOM 543 O O . VAL A 1 77 ? 4.941 1.681 -1.931 1.00 90.56 77 VAL A O 1
ATOM 546 N N . ASN A 1 78 ? 4.714 -0.438 -2.624 1.00 89.94 78 ASN A N 1
ATOM 547 C CA . ASN A 1 78 ? 5.486 -0.302 -3.846 1.00 89.94 78 ASN A CA 1
ATOM 548 C C . ASN A 1 78 ? 4.700 -0.870 -5.027 1.00 89.94 78 ASN A C 1
ATOM 550 O O . ASN A 1 78 ? 3.968 -1.855 -4.904 1.00 89.94 78 ASN A O 1
ATOM 554 N N . ALA A 1 79 ? 4.885 -0.262 -6.193 1.00 88.25 79 ALA A N 1
ATOM 555 C CA . ALA A 1 79 ? 4.427 -0.842 -7.444 1.00 88.25 79 ALA A CA 1
ATOM 556 C C . ALA A 1 79 ? 5.151 -2.173 -7.736 1.00 88.25 79 ALA A C 1
ATOM 558 O O . ALA A 1 79 ? 6.163 -2.498 -7.100 1.00 88.25 79 ALA A O 1
ATOM 559 N N . PRO A 1 80 ? 4.646 -2.977 -8.684 1.00 88.19 80 PRO A N 1
ATOM 560 C CA . PRO A 1 80 ? 5.355 -4.148 -9.190 1.00 88.19 80 PRO A CA 1
ATOM 561 C C . PRO A 1 80 ? 6.722 -3.784 -9.768 1.00 88.19 80 PRO A C 1
ATOM 563 O O . PRO A 1 80 ? 6.969 -2.639 -10.146 1.00 88.19 80 PRO A O 1
ATOM 566 N N . LEU A 1 81 ? 7.607 -4.772 -9.890 1.00 87.25 81 LEU A N 1
ATOM 567 C CA . LEU A 1 81 ? 8.863 -4.591 -10.618 1.00 87.25 81 LEU A CA 1
ATOM 568 C C . LEU A 1 81 ? 8.589 -4.252 -12.092 1.00 87.25 81 LEU A C 1
ATOM 570 O O . LEU A 1 81 ? 7.684 -4.803 -12.711 1.00 87.25 81 LEU A O 1
ATOM 574 N N . ALA A 1 82 ? 9.391 -3.366 -12.673 1.00 82.06 82 ALA A N 1
ATOM 575 C CA . ALA A 1 82 ? 9.387 -3.025 -14.087 1.00 82.06 82 ALA A CA 1
ATOM 576 C C . ALA A 1 82 ? 10.208 -4.060 -14.876 1.00 82.06 82 ALA A C 1
ATOM 578 O O . ALA A 1 82 ? 11.353 -3.816 -15.271 1.00 82.06 82 ALA A O 1
ATOM 579 N N . GLY A 1 83 ? 9.640 -5.250 -15.081 1.00 75.44 83 GLY A N 1
ATOM 580 C CA . GLY A 1 83 ? 10.287 -6.327 -15.838 1.00 75.44 83 GLY A CA 1
ATOM 581 C C . GLY A 1 83 ? 11.620 -6.773 -15.233 1.00 75.44 83 GLY A C 1
ATOM 582 O O . GLY A 1 83 ? 11.786 -6.813 -14.016 1.00 75.44 83 GLY A O 1
ATOM 583 N N . ASN A 1 84 ? 12.595 -7.076 -16.093 1.00 76.12 84 A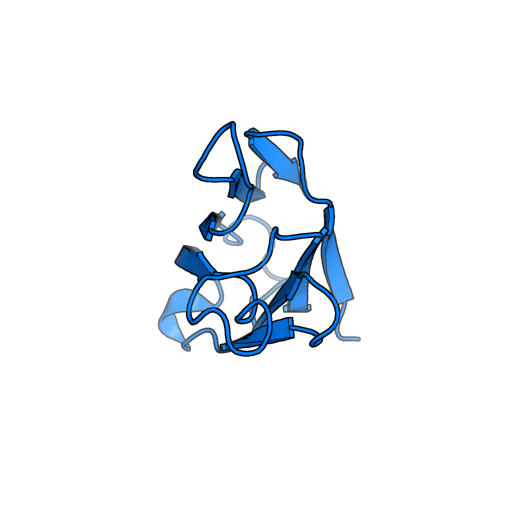SN A N 1
ATOM 584 C CA . ASN A 1 84 ? 13.915 -7.574 -15.681 1.00 76.12 84 ASN A CA 1
ATOM 585 C C . ASN A 1 84 ? 14.855 -6.483 -15.133 1.00 76.12 84 ASN A C 1
ATOM 587 O O . ASN A 1 84 ? 16.022 -6.766 -14.874 1.00 76.12 84 ASN A O 1
ATOM 591 N N . SER A 1 85 ? 14.389 -5.240 -14.975 1.00 77.25 85 SER A N 1
ATOM 592 C CA . SER A 1 85 ? 15.232 -4.133 -14.499 1.00 77.25 85 SER A CA 1
ATOM 593 C C . SER A 1 85 ? 15.593 -4.231 -13.013 1.00 77.25 85 SER A C 1
ATOM 595 O O . SER A 1 85 ? 16.519 -3.559 -12.566 1.00 77.25 85 SER A O 1
ATOM 597 N N . GLY A 1 86 ? 14.840 -5.016 -12.231 1.00 78.12 86 GLY A N 1
ATOM 598 C CA . GLY A 1 86 ? 14.974 -5.070 -10.772 1.00 78.12 86 GLY A CA 1
ATOM 599 C C . GLY A 1 86 ? 14.524 -3.791 -10.051 1.00 78.12 86 GLY A C 1
ATOM 600 O O . GLY A 1 86 ? 14.608 -3.731 -8.829 1.00 78.12 86 GLY A O 1
ATOM 601 N N . SER A 1 87 ? 14.026 -2.789 -10.783 1.00 83.94 87 SER A N 1
ATOM 602 C CA . SER A 1 87 ? 13.459 -1.549 -10.241 1.00 83.94 87 SER A CA 1
ATOM 603 C C . SER A 1 87 ? 11.933 -1.625 -10.243 1.00 83.94 87 SER A C 1
ATOM 605 O O . SER A 1 87 ? 11.361 -2.338 -11.064 1.00 83.94 87 SER A O 1
ATOM 607 N N . PHE A 1 88 ? 11.256 -0.904 -9.347 1.00 87.12 88 PHE A N 1
ATOM 608 C CA . PHE A 1 88 ? 9.794 -0.795 -9.378 1.00 87.12 88 PHE A CA 1
ATOM 609 C C . PHE A 1 88 ? 9.327 0.026 -10.588 1.00 87.12 88 PHE A C 1
ATOM 611 O O . PHE A 1 88 ? 10.047 0.896 -11.077 1.00 87.12 88 PHE A O 1
ATOM 618 N N . ALA A 1 89 ? 8.129 -0.267 -11.084 1.00 87.31 89 ALA A N 1
ATOM 619 C CA . ALA A 1 89 ? 7.422 0.592 -12.023 1.00 87.31 89 ALA A CA 1
ATOM 620 C C . ALA A 1 89 ? 6.798 1.787 -11.293 1.00 87.31 89 ALA A C 1
ATOM 622 O O . ALA A 1 89 ? 6.695 1.790 -10.069 1.00 87.31 89 ALA A O 1
ATOM 623 N N . ASP A 1 90 ? 6.326 2.777 -12.040 1.00 86.00 90 ASP A N 1
ATOM 624 C CA . ASP A 1 90 ? 5.525 3.862 -11.481 1.00 86.00 90 ASP A CA 1
ATOM 625 C C . ASP A 1 90 ? 4.132 3.339 -11.082 1.00 86.00 90 ASP A C 1
ATOM 627 O O . ASP A 1 90 ? 3.521 2.531 -11.795 1.00 86.00 90 ASP A O 1
ATOM 631 N N . ILE A 1 91 ? 3.606 3.813 -9.948 1.00 86.19 91 ILE A N 1
ATOM 632 C CA . ILE A 1 91 ? 2.248 3.504 -9.497 1.00 86.19 91 ILE A CA 1
ATOM 633 C C . ILE A 1 91 ? 1.241 4.245 -10.383 1.00 86.19 91 ILE A C 1
ATOM 635 O O . ILE A 1 91 ? 1.231 5.473 -10.464 1.00 86.19 91 ILE A O 1
ATOM 639 N N . SER A 1 92 ? 0.352 3.478 -11.008 1.00 85.38 92 SER A N 1
ATOM 640 C CA . SER A 1 92 ? -0.783 3.990 -11.779 1.00 85.38 92 SER A CA 1
ATOM 641 C C . SER A 1 92 ? -1.977 4.336 -10.888 1.00 85.38 92 SER A C 1
ATOM 643 O O . SER A 1 92 ? -2.619 5.357 -11.111 1.00 85.38 92 SER A O 1
ATOM 645 N N . HIS A 1 93 ? -2.278 3.496 -9.893 1.00 85.69 93 HIS A N 1
ATOM 646 C CA . HIS A 1 93 ? -3.317 3.707 -8.884 1.00 85.69 93 HIS A CA 1
ATOM 647 C C . HIS A 1 93 ? -3.188 2.694 -7.735 1.00 85.69 93 HIS A C 1
ATOM 649 O O . HIS A 1 93 ? -2.473 1.694 -7.846 1.00 85.69 93 HIS A O 1
ATOM 655 N N . ILE A 1 94 ? -3.888 2.964 -6.635 1.00 86.81 94 ILE A N 1
ATOM 656 C CA . ILE A 1 94 ? -3.992 2.109 -5.451 1.00 86.81 94 ILE A CA 1
ATOM 657 C C . ILE A 1 94 ? -5.470 1.905 -5.132 1.00 86.81 94 ILE A C 1
ATOM 659 O O . ILE A 1 94 ? -6.194 2.886 -4.989 1.00 86.81 94 ILE A O 1
ATOM 663 N N . ASP A 1 95 ? -5.895 0.656 -4.982 1.00 87.38 95 ASP A N 1
ATOM 664 C CA . ASP A 1 95 ? -7.247 0.299 -4.557 1.00 87.38 95 ASP A CA 1
ATOM 665 C C . ASP A 1 95 ? -7.220 -0.193 -3.105 1.00 87.38 95 ASP A C 1
ATOM 667 O O . ASP A 1 95 ? -6.485 -1.123 -2.765 1.00 87.38 95 ASP A O 1
ATOM 671 N N . PHE A 1 96 ? -8.026 0.430 -2.249 1.00 84.69 96 PHE A N 1
ATOM 672 C CA . PHE A 1 96 ? -8.289 -0.007 -0.882 1.00 84.69 96 PHE A CA 1
ATOM 673 C C . PHE A 1 96 ? -9.592 -0.798 -0.875 1.00 84.69 96 PHE A C 1
ATOM 675 O O . PHE A 1 96 ? -10.656 -0.248 -1.152 1.00 84.69 96 PHE A O 1
ATOM 682 N N . PHE A 1 97 ? -9.504 -2.084 -0.561 1.00 83.88 97 PHE A N 1
ATOM 683 C CA . PHE A 1 97 ? -10.667 -2.937 -0.366 1.00 83.88 97 PHE A CA 1
ATOM 684 C C . PHE A 1 97 ? -11.157 -2.763 1.061 1.00 83.88 97 PHE A C 1
ATOM 686 O O . PHE A 1 97 ? -10.396 -3.026 2.000 1.00 83.88 97 PHE A O 1
ATOM 693 N N . VAL A 1 98 ? -12.402 -2.315 1.200 1.00 78.19 98 VAL A N 1
ATOM 694 C CA . VAL A 1 98 ? -13.007 -1.942 2.479 1.00 78.19 98 VAL A CA 1
ATOM 695 C C . VAL A 1 98 ? -14.384 -2.556 2.720 1.00 78.19 98 VAL A C 1
ATOM 697 O O . VAL A 1 98 ? -15.003 -3.051 1.745 1.00 78.19 98 VAL A O 1
#